Protein AF-A0A6N7GZJ2-F1 (afdb_monomer)

Solvent-accessible surface area (backbone atoms only — not comparable to full-atom values): 7867 Å² total; per-residue (Å²): 143,84,80,63,69,68,56,57,55,49,52,55,52,51,45,51,50,52,44,52,51,50,54,54,53,52,50,54,58,56,71,71,53,78,77,100,59,82,61,89,46,71,67,53,41,52,52,50,55,49,49,54,52,51,55,48,53,52,52,60,24,68,74,37,56,84,83,45,23,45,59,48,56,69,53,47,60,58,54,52,51,52,50,50,53,57,55,54,75,71,48,55,87,94,70,43,67,63,60,57,51,50,53,53,52,53,50,53,52,54,51,53,52,50,51,54,59,70,66,49,71,82,78,91,72,84,75,82,83,77,130

Foldseek 3Di:
DPDCPVVVVVVLVVLLVVLVVLVVVLVVLLVPQDDPDDDPDPVNVVSVVVNVLSVVQQVVLVPDDPSCSSVSNVCVVVVVVVVVVVVLVPDDPVPRPPVVVVVVVVVVVVVVVVVVVVPPPPPPPDDPPDD

Secondary structure (DSSP, 8-state):
---SHHHHHHHHHHHHHHHHHHHHHHHHHHHTPPPS---SSHHHHHHHHHHHHHHHHHHHHHTS-TTHHHHHHHHHHHHHHHHHHHHHTTS-TTS-HHHHHHHHHHHHHHHHHHHHHHHS-----------

Mean predicted aligned error: 12.22 Å

Structure (mmCIF, N/CA/C/O backbone):
data_AF-A0A6N7GZJ2-F1
#
_entry.id   AF-A0A6N7GZJ2-F1
#
loop_
_atom_site.group_PDB
_atom_site.id
_atom_site.type_symbol
_atom_site.label_atom_id
_atom_site.label_alt_id
_atom_site.label_comp_id
_atom_site.label_asym_id
_atom_site.label_entity_id
_atom_site.label_seq_id
_atom_site.pdbx_PDB_ins_code
_atom_site.Cartn_x
_atom_site.Cartn_y
_atom_site.Cartn_z
_atom_site.occupancy
_atom_site.B_iso_or_equiv
_atom_site.auth_seq_id
_atom_site.auth_comp_id
_atom_site.auth_asym_id
_atom_site.auth_atom_id
_atom_site.pdbx_PDB_model_num
ATOM 1 N N . MET A 1 1 ? 12.771 -15.428 -37.682 1.00 45.91 1 MET A N 1
ATOM 2 C CA . MET A 1 1 ? 12.441 -15.295 -36.250 1.00 45.91 1 MET A CA 1
ATOM 3 C C . MET A 1 1 ? 12.741 -13.859 -35.841 1.00 45.91 1 MET A C 1
ATOM 5 O O . MET A 1 1 ? 13.768 -13.603 -35.233 1.00 45.91 1 MET A O 1
ATOM 9 N N . CYS A 1 2 ? 11.914 -12.916 -36.292 1.00 57.75 2 CYS A N 1
ATOM 10 C CA . CYS A 1 2 ? 12.051 -11.485 -36.013 1.00 57.75 2 CYS A CA 1
ATOM 11 C C . CYS A 1 2 ? 10.650 -11.006 -35.635 1.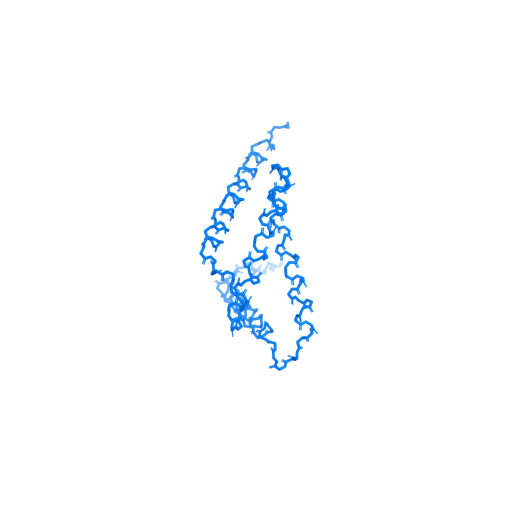00 57.75 2 CYS A C 1
ATOM 13 O O . CYS A 1 2 ? 9.850 -10.749 -36.530 1.00 57.75 2 CYS A O 1
ATOM 15 N N . GLY A 1 3 ? 10.336 -11.042 -34.342 1.00 52.03 3 GLY A N 1
ATOM 16 C CA . GLY A 1 3 ? 8.996 -10.744 -33.838 1.00 52.03 3 GLY A CA 1
ATOM 17 C C . GLY A 1 3 ? 8.894 -10.409 -32.348 1.00 52.03 3 GLY A C 1
ATOM 18 O O . GLY A 1 3 ? 7.836 -9.946 -31.970 1.00 52.03 3 GLY A O 1
ATOM 19 N N . ASP A 1 4 ? 9.957 -10.555 -31.540 1.00 53.28 4 ASP A N 1
ATOM 20 C CA . ASP A 1 4 ? 9.865 -10.332 -30.077 1.00 53.28 4 ASP A CA 1
ATOM 21 C C . ASP A 1 4 ? 10.555 -9.049 -29.575 1.00 53.28 4 ASP A C 1
ATOM 23 O O . ASP A 1 4 ? 10.361 -8.648 -28.436 1.00 53.28 4 ASP A O 1
ATOM 27 N N . LEU A 1 5 ? 11.362 -8.364 -30.395 1.00 52.09 5 LEU A N 1
ATOM 28 C CA . LEU A 1 5 ? 12.138 -7.206 -29.910 1.00 52.09 5 LEU A CA 1
ATOM 29 C C . LEU A 1 5 ? 11.299 -5.925 -29.751 1.00 52.09 5 LEU A C 1
ATOM 31 O O . LEU A 1 5 ? 11.673 -5.047 -28.980 1.00 52.09 5 LEU A O 1
ATOM 35 N N . GLU A 1 6 ? 10.185 -5.799 -30.479 1.00 53.03 6 GLU A N 1
ATOM 36 C CA . GLU A 1 6 ? 9.316 -4.614 -30.398 1.00 53.03 6 GLU A CA 1
ATOM 37 C C . GLU A 1 6 ? 8.339 -4.682 -29.211 1.00 53.03 6 GLU A C 1
ATOM 39 O O . GLU A 1 6 ? 8.020 -3.640 -28.637 1.00 53.03 6 GLU A O 1
ATOM 44 N N . GLU A 1 7 ? 7.910 -5.885 -28.806 1.00 55.22 7 GLU A N 1
ATOM 45 C CA . GLU A 1 7 ? 7.072 -6.096 -27.614 1.00 55.22 7 GLU A CA 1
ATOM 46 C C . GLU A 1 7 ? 7.888 -5.915 -26.323 1.00 55.22 7 GLU A C 1
ATOM 48 O O . GLU A 1 7 ? 7.484 -5.127 -25.469 1.00 55.22 7 GLU A O 1
ATOM 53 N N . ASP A 1 8 ? 9.093 -6.498 -26.235 1.00 57.22 8 ASP A N 1
ATOM 54 C CA . ASP A 1 8 ? 9.990 -6.332 -25.075 1.00 57.22 8 ASP A CA 1
ATOM 55 C C . ASP A 1 8 ? 10.389 -4.857 -24.836 1.00 57.22 8 ASP A C 1
ATOM 57 O O . ASP A 1 8 ? 10.464 -4.390 -23.695 1.00 57.22 8 ASP A O 1
ATOM 61 N N . GLU A 1 9 ? 10.617 -4.072 -25.899 1.00 61.44 9 GLU A N 1
ATOM 62 C CA . GLU A 1 9 ? 10.873 -2.629 -25.768 1.00 61.44 9 GLU A CA 1
ATOM 63 C C . GLU A 1 9 ? 9.624 -1.826 -25.368 1.00 61.44 9 GLU A C 1
ATOM 65 O O . GLU A 1 9 ? 9.748 -0.762 -24.749 1.00 61.44 9 GLU A O 1
ATOM 70 N N . GLY A 1 10 ? 8.434 -2.278 -25.767 1.00 66.44 10 GLY A N 1
ATOM 71 C CA . GLY A 1 10 ? 7.157 -1.649 -25.432 1.00 66.44 10 GLY A CA 1
ATOM 72 C C . GLY A 1 10 ? 6.791 -1.846 -23.963 1.00 66.44 10 GLY A C 1
ATOM 73 O O . GLY A 1 10 ? 6.468 -0.871 -23.274 1.00 66.44 10 GLY A O 1
ATOM 74 N N . ASP A 1 11 ? 6.931 -3.076 -23.476 1.00 67.88 11 ASP A N 1
ATOM 75 C CA . ASP A 1 11 ? 6.652 -3.452 -22.091 1.00 67.88 11 ASP A CA 1
ATOM 76 C C . ASP A 1 11 ? 7.641 -2.781 -21.134 1.00 67.88 11 ASP A C 1
ATOM 78 O O . ASP A 1 11 ? 7.221 -2.102 -20.194 1.00 67.88 11 ASP A O 1
ATOM 82 N N . SER A 1 12 ? 8.943 -2.796 -21.447 1.00 77.56 12 SER A N 1
ATOM 83 C CA . SER A 1 12 ? 9.953 -2.100 -20.637 1.00 77.56 12 SER A CA 1
ATOM 84 C C . SER A 1 12 ? 9.684 -0.590 -20.513 1.00 77.56 12 SER A C 1
ATOM 86 O O . SER A 1 12 ? 9.884 -0.017 -19.440 1.00 77.56 12 SER A O 1
ATOM 88 N N . LYS A 1 13 ? 9.181 0.075 -21.566 1.00 84.25 13 LYS A N 1
ATOM 89 C CA . LYS A 1 13 ? 8.812 1.506 -21.509 1.00 84.25 13 LYS A CA 1
ATOM 90 C C . LYS A 1 13 ? 7.573 1.750 -20.648 1.00 84.25 13 LYS A C 1
ATOM 92 O O . LYS A 1 13 ? 7.519 2.745 -19.918 1.00 84.25 13 LYS A O 1
ATOM 97 N N . LEU A 1 14 ? 6.574 0.871 -20.725 1.00 85.38 14 LEU A N 1
ATOM 98 C CA . LEU A 1 14 ? 5.368 0.967 -19.904 1.00 85.38 14 LEU A CA 1
ATOM 99 C C . LEU A 1 14 ? 5.698 0.796 -18.415 1.00 85.38 14 LEU A C 1
ATOM 101 O O . LEU A 1 14 ? 5.235 1.583 -17.586 1.00 85.38 14 LEU A O 1
ATOM 105 N N . GLU A 1 15 ? 6.524 -0.190 -18.077 1.00 88.50 15 GLU A N 1
ATOM 106 C CA . GLU A 1 15 ? 6.980 -0.455 -16.711 1.00 88.50 15 GLU A CA 1
ATOM 107 C C . GLU A 1 15 ? 7.752 0.728 -16.119 1.00 88.50 15 GLU A C 1
ATOM 109 O O . GLU A 1 15 ? 7.462 1.173 -15.002 1.00 88.50 15 GLU A O 1
ATOM 114 N N . GLU A 1 16 ? 8.676 1.310 -16.890 1.00 89.00 16 GLU A N 1
ATOM 115 C CA . GLU A 1 16 ? 9.402 2.520 -16.499 1.00 89.00 16 GLU A CA 1
ATOM 116 C C . GLU A 1 16 ? 8.455 3.698 -16.240 1.00 89.00 16 GLU A C 1
ATOM 118 O O . GLU A 1 16 ? 8.591 4.396 -15.229 1.00 89.00 16 GLU A O 1
ATOM 123 N N . MET A 1 17 ? 7.459 3.906 -17.107 1.00 91.19 17 MET A N 1
ATOM 124 C CA . MET A 1 17 ? 6.444 4.946 -16.925 1.00 91.19 17 MET A CA 1
ATOM 125 C C . MET A 1 17 ? 5.610 4.733 -15.657 1.00 91.19 17 MET A C 1
ATOM 127 O O . MET A 1 17 ? 5.365 5.684 -14.907 1.00 91.19 17 MET A O 1
ATOM 131 N N . LEU A 1 18 ? 5.161 3.502 -15.406 1.00 90.00 18 LEU A N 1
ATOM 132 C CA . LEU A 1 18 ? 4.381 3.153 -14.218 1.00 90.00 18 LEU A CA 1
ATOM 133 C C . LEU A 1 18 ? 5.204 3.348 -12.943 1.00 90.00 18 LEU A C 1
ATOM 135 O O . LEU A 1 18 ? 4.710 3.946 -11.983 1.00 90.00 18 LEU A O 1
ATOM 139 N N . TYR A 1 19 ? 6.468 2.922 -12.952 1.00 92.31 19 TYR A N 1
ATOM 140 C CA . TYR A 1 19 ? 7.388 3.139 -11.841 1.00 92.3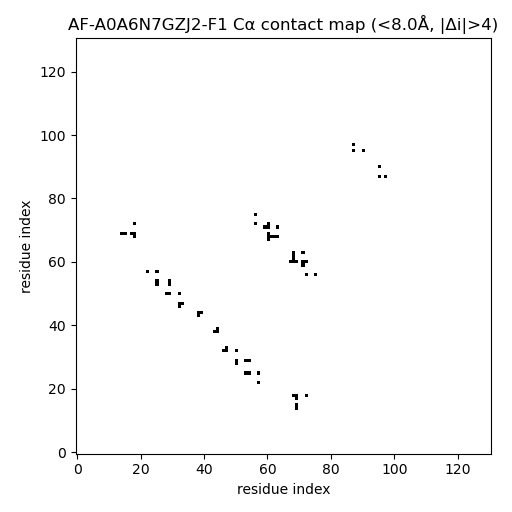1 19 TYR A CA 1
ATOM 141 C C . TYR A 1 19 ? 7.639 4.632 -11.590 1.00 92.31 19 TYR A C 1
ATOM 143 O O . TYR A 1 19 ? 7.540 5.101 -10.454 1.00 92.31 19 TYR A O 1
ATOM 151 N N . ALA A 1 20 ? 7.901 5.414 -12.641 1.00 92.38 20 ALA A N 1
ATOM 152 C CA . ALA A 1 20 ? 8.100 6.858 -12.526 1.00 92.38 20 ALA A CA 1
ATOM 153 C C . ALA A 1 20 ? 6.862 7.557 -11.945 1.00 92.38 20 ALA A C 1
ATOM 155 O O . ALA A 1 20 ? 6.980 8.407 -11.058 1.00 92.38 20 ALA A O 1
ATOM 156 N N . ARG A 1 21 ? 5.665 7.157 -12.394 1.00 94.19 21 ARG A N 1
ATOM 157 C CA . ARG A 1 21 ? 4.394 7.646 -11.855 1.00 94.19 21 ARG A CA 1
ATOM 158 C C . ARG A 1 21 ? 4.253 7.295 -10.375 1.00 94.19 21 ARG A C 1
ATOM 160 O O . ARG A 1 21 ? 3.925 8.180 -9.589 1.00 94.19 21 ARG A O 1
ATOM 167 N N . PHE A 1 22 ? 4.526 6.051 -9.985 1.00 93.50 22 PHE A N 1
ATOM 168 C CA . PHE A 1 22 ? 4.513 5.633 -8.581 1.00 93.50 22 PHE A CA 1
ATOM 169 C C . PHE A 1 22 ? 5.430 6.508 -7.719 1.00 93.50 22 PHE A C 1
ATOM 171 O O . PHE A 1 22 ? 4.972 7.066 -6.725 1.00 93.50 22 PHE A O 1
ATOM 178 N N . VAL A 1 23 ? 6.688 6.698 -8.127 1.00 94.25 23 VAL A N 1
ATOM 179 C CA . VAL A 1 23 ? 7.656 7.514 -7.377 1.00 94.25 23 VAL A CA 1
ATOM 180 C C . VAL A 1 23 ? 7.185 8.964 -7.246 1.00 94.25 23 VAL A C 1
ATOM 182 O O . VAL A 1 23 ? 7.313 9.549 -6.170 1.00 94.25 23 VAL A O 1
ATOM 185 N N . ALA A 1 24 ? 6.623 9.547 -8.308 1.00 93.38 24 ALA A N 1
ATOM 186 C CA . ALA A 1 24 ? 6.098 10.910 -8.274 1.00 93.38 24 ALA A CA 1
ATOM 187 C C . ALA A 1 24 ? 4.951 11.058 -7.259 1.00 93.38 24 ALA A C 1
ATOM 189 O O . ALA A 1 24 ? 4.990 11.961 -6.423 1.00 93.38 24 ALA A O 1
ATOM 190 N N . HIS A 1 25 ? 3.975 10.144 -7.284 1.00 92.62 25 HIS A N 1
ATOM 191 C CA . HIS A 1 25 ? 2.851 10.151 -6.338 1.00 92.62 25 HIS A CA 1
ATOM 192 C C . HIS A 1 25 ? 3.302 9.880 -4.906 1.00 92.62 25 HIS A C 1
ATOM 194 O O . HIS A 1 25 ? 2.885 10.584 -3.990 1.00 92.62 25 HIS A O 1
ATOM 200 N N . ALA A 1 26 ? 4.196 8.911 -4.707 1.00 92.69 26 ALA A N 1
ATOM 201 C CA . ALA A 1 26 ? 4.717 8.589 -3.386 1.00 92.69 26 ALA A CA 1
ATOM 202 C C . ALA A 1 26 ? 5.444 9.787 -2.762 1.00 92.69 26 ALA A C 1
ATOM 204 O O . ALA A 1 26 ? 5.223 10.108 -1.600 1.00 92.69 26 ALA A O 1
ATOM 205 N N . ARG A 1 27 ? 6.266 10.502 -3.541 1.00 93.31 27 ARG A N 1
ATOM 206 C CA . ARG A 1 27 ? 6.965 11.706 -3.065 1.00 93.31 27 ARG A CA 1
ATOM 207 C C . ARG A 1 27 ? 6.011 12.840 -2.706 1.00 93.31 27 ARG A C 1
ATOM 209 O O . ARG A 1 27 ? 6.266 13.515 -1.717 1.00 93.31 27 ARG A O 1
ATOM 216 N N . ALA A 1 28 ? 4.939 13.034 -3.474 1.00 92.88 28 ALA A N 1
ATOM 217 C CA . ALA A 1 28 ? 3.922 14.033 -3.153 1.00 92.88 28 ALA A CA 1
ATOM 218 C C . ALA A 1 28 ? 3.246 13.722 -1.807 1.00 92.88 28 ALA A C 1
ATOM 220 O O . ALA A 1 28 ? 3.221 14.574 -0.927 1.00 92.88 28 ALA A O 1
ATOM 221 N N . LEU A 1 29 ? 2.813 12.473 -1.606 1.00 90.81 29 LEU A N 1
ATOM 222 C CA . LEU A 1 29 ? 2.196 12.028 -0.350 1.00 90.81 29 LEU A CA 1
ATOM 223 C C . LEU A 1 29 ? 3.136 12.165 0.856 1.00 90.81 29 LEU A C 1
ATOM 225 O O . LEU A 1 29 ? 2.714 12.579 1.930 1.00 90.81 29 LEU A O 1
ATOM 229 N N . LEU A 1 30 ? 4.420 11.841 0.685 1.00 90.44 30 LEU A N 1
ATOM 230 C CA . LEU A 1 30 ? 5.411 11.956 1.758 1.00 90.44 30 LEU A CA 1
ATOM 231 C C . LEU A 1 30 ? 5.778 13.409 2.088 1.00 90.44 30 LEU A C 1
ATOM 233 O O . LEU A 1 30 ? 6.157 13.689 3.222 1.00 90.44 30 LEU A O 1
ATO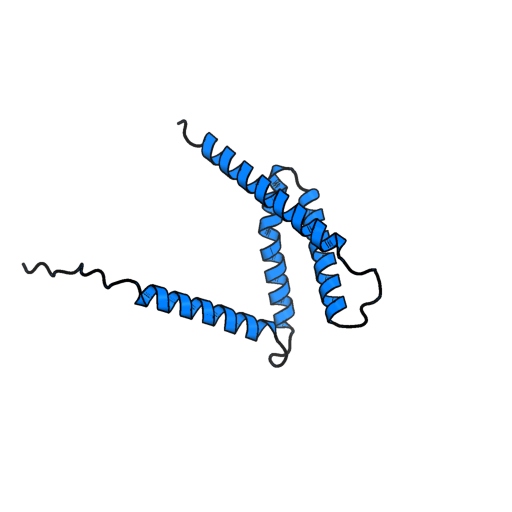M 237 N N . ALA A 1 31 ? 5.681 14.326 1.124 1.00 89.75 31 ALA A N 1
ATOM 238 C CA . ALA A 1 31 ? 5.927 15.748 1.356 1.00 89.75 31 ALA A CA 1
ATOM 239 C C . ALA A 1 31 ? 4.823 16.400 2.205 1.00 89.75 31 ALA A C 1
ATOM 241 O O . ALA A 1 31 ? 5.115 17.313 2.977 1.00 89.75 31 ALA A O 1
ATOM 242 N N . ASP A 1 32 ? 3.592 15.896 2.102 1.00 84.00 32 ASP A N 1
ATOM 243 C CA . ASP A 1 32 ? 2.434 16.361 2.874 1.00 84.00 32 ASP A CA 1
ATOM 244 C C . ASP A 1 32 ? 2.327 15.702 4.266 1.00 84.00 32 ASP A C 1
ATOM 246 O O . ASP A 1 32 ? 1.388 15.972 5.021 1.00 84.00 32 ASP A O 1
ATOM 250 N N . ALA A 1 33 ? 3.286 14.844 4.637 1.00 76.50 33 ALA A N 1
ATOM 251 C CA . ALA A 1 33 ? 3.247 14.107 5.892 1.00 76.50 33 ALA A CA 1
ATOM 252 C C . ALA A 1 33 ? 3.323 15.048 7.117 1.00 76.50 33 ALA A C 1
ATOM 254 O O . ALA A 1 33 ? 4.162 15.957 7.167 1.00 76.50 33 ALA A O 1
ATOM 255 N N . PRO A 1 34 ? 2.481 14.834 8.146 1.00 69.50 34 PRO A N 1
ATOM 256 C CA . PRO A 1 34 ? 2.477 15.674 9.337 1.00 69.50 34 PRO A CA 1
ATOM 257 C C . PRO A 1 34 ? 3.797 15.554 10.125 1.00 69.50 34 PRO A C 1
ATOM 259 O O . PRO A 1 34 ? 4.438 14.501 10.111 1.00 69.50 34 PRO A O 1
ATOM 262 N N . PRO A 1 35 ? 4.206 16.611 10.854 1.00 67.69 35 PRO A N 1
ATOM 263 C CA . PRO A 1 35 ? 5.458 16.624 11.604 1.00 67.69 35 PRO A CA 1
ATOM 264 C C . PRO A 1 35 ? 5.505 15.545 12.691 1.00 67.69 35 PRO A C 1
ATOM 266 O O . PRO A 1 35 ? 4.478 15.118 13.220 1.00 67.69 35 PRO A O 1
ATOM 269 N N . GLU A 1 36 ? 6.733 15.165 13.052 1.00 64.19 36 GLU A N 1
ATOM 270 C CA . GLU A 1 36 ? 7.087 14.075 13.966 1.00 64.19 36 GLU A CA 1
ATOM 271 C C . GLU A 1 36 ? 6.681 14.390 15.422 1.00 64.19 36 GLU A C 1
ATOM 273 O O . GLU A 1 36 ? 7.489 14.704 16.291 1.00 64.19 36 GLU A O 1
ATOM 278 N N . GLN A 1 37 ? 5.378 14.361 15.689 1.00 63.44 37 GLN A N 1
ATOM 279 C CA . GLN A 1 37 ? 4.795 14.434 17.024 1.00 63.44 37 GLN A CA 1
ATOM 280 C C . GLN A 1 37 ? 4.239 13.058 17.403 1.00 63.44 37 GLN A C 1
ATOM 282 O O . GLN A 1 37 ? 3.763 12.327 16.529 1.00 63.44 37 GLN A O 1
ATOM 287 N N . PRO A 1 38 ? 4.276 12.674 18.692 1.00 63.97 38 PRO A N 1
ATOM 288 C CA . PRO A 1 38 ? 3.618 11.454 19.136 1.00 63.97 38 PRO A CA 1
ATOM 289 C C . PRO A 1 38 ? 2.133 11.506 18.733 1.00 63.97 38 PRO A C 1
ATOM 291 O O . PRO A 1 38 ? 1.484 12.537 18.944 1.00 63.97 38 PRO A O 1
ATOM 294 N N . PRO A 1 39 ? 1.595 10.443 18.106 1.00 66.19 39 PRO A N 1
ATOM 295 C CA . PRO A 1 39 ? 0.240 10.465 17.580 1.00 66.19 39 PRO A CA 1
ATOM 296 C C . PRO A 1 39 ? -0.749 10.608 18.739 1.00 66.19 39 PRO A C 1
ATOM 298 O O . PRO A 1 39 ? -0.851 9.734 19.594 1.00 66.19 39 PRO A O 1
ATOM 301 N N . ALA A 1 40 ? -1.440 11.747 18.783 1.00 69.94 40 ALA A N 1
ATOM 302 C CA . ALA A 1 40 ? -2.421 12.056 19.822 1.00 69.94 40 ALA A CA 1
ATOM 303 C C . ALA A 1 40 ? -3.751 11.305 19.621 1.00 69.94 40 ALA A C 1
ATOM 305 O O . ALA A 1 40 ? -4.510 11.140 20.572 1.00 69.94 40 ALA A O 1
ATOM 306 N N . ASP A 1 41 ? -4.021 10.850 18.393 1.00 81.31 41 ASP A N 1
ATOM 307 C CA . ASP A 1 41 ? -5.226 10.125 18.002 1.00 81.31 41 ASP A CA 1
ATOM 308 C C . ASP A 1 41 ? -4.914 8.998 16.997 1.00 81.31 41 ASP A C 1
ATOM 310 O O . ASP A 1 41 ? -3.840 8.945 16.385 1.00 81.31 41 ASP A O 1
ATOM 314 N N . THR A 1 42 ? -5.867 8.075 16.843 1.00 83.00 42 THR A N 1
ATOM 315 C CA . THR A 1 42 ? -5.761 6.910 15.953 1.00 83.00 42 THR A CA 1
ATOM 316 C C . THR A 1 42 ? -5.539 7.311 14.495 1.00 83.00 42 THR A C 1
ATOM 318 O O . THR A 1 42 ? -4.786 6.646 13.793 1.00 83.00 42 THR A O 1
ATOM 321 N N . SER A 1 43 ? -6.141 8.407 14.032 1.00 82.12 43 SER A N 1
ATOM 322 C CA . SER A 1 43 ? -6.012 8.861 12.643 1.00 82.12 43 SER A CA 1
ATOM 323 C C . SER A 1 43 ? -4.577 9.270 12.314 1.00 82.12 43 SER A C 1
ATOM 325 O O . SER A 1 43 ? -4.030 8.838 11.302 1.00 82.12 43 SER A O 1
ATOM 327 N N . ARG A 1 44 ? -3.919 10.028 13.200 1.00 83.88 44 ARG A N 1
ATOM 328 C CA . ARG A 1 44 ? -2.498 10.386 13.060 1.00 83.88 44 ARG A CA 1
ATOM 329 C C . ARG A 1 44 ? -1.581 9.176 13.152 1.00 83.88 44 ARG A C 1
ATOM 331 O O . ARG A 1 44 ? -0.563 9.137 12.467 1.00 83.88 44 ARG A O 1
ATOM 338 N N . TYR A 1 45 ? -1.922 8.200 13.993 1.00 85.44 45 TYR A N 1
ATOM 339 C CA . TYR A 1 45 ? -1.181 6.942 14.055 1.00 85.44 45 TYR A CA 1
ATOM 340 C C . TYR A 1 45 ? -1.252 6.183 12.722 1.00 85.44 45 TYR A C 1
ATOM 342 O O . TYR A 1 45 ? -0.215 5.768 12.207 1.00 85.44 45 TYR A O 1
ATOM 350 N N . MET A 1 46 ? -2.450 6.051 12.147 1.00 86.81 46 MET A N 1
ATOM 351 C CA . MET A 1 46 ? -2.652 5.372 10.865 1.00 86.81 46 MET A CA 1
ATOM 352 C C . MET A 1 46 ? -1.938 6.093 9.718 1.00 86.81 46 MET A C 1
ATOM 354 O O . MET A 1 46 ? -1.292 5.436 8.905 1.00 86.81 46 MET A O 1
ATOM 358 N N . GLU A 1 47 ? -1.985 7.427 9.692 1.00 88.44 47 GLU A N 1
ATOM 359 C CA . GLU A 1 47 ? -1.269 8.230 8.695 1.00 88.44 47 GLU A CA 1
ATOM 360 C C . GLU A 1 47 ? 0.248 8.038 8.798 1.00 88.44 47 GLU A C 1
ATOM 362 O O . GLU A 1 47 ? 0.916 7.787 7.798 1.00 88.44 47 GLU A O 1
ATOM 367 N N . LYS A 1 48 ? 0.802 8.066 10.017 1.00 89.31 48 LYS A N 1
ATOM 368 C CA . LYS A 1 48 ? 2.228 7.795 10.232 1.00 89.31 48 LYS A CA 1
ATOM 369 C C . LYS A 1 48 ? 2.615 6.385 9.777 1.00 89.31 48 LYS A C 1
ATOM 371 O O . LYS A 1 48 ? 3.631 6.211 9.113 1.00 89.31 48 LYS A O 1
ATOM 376 N N . LEU A 1 49 ? 1.811 5.374 10.113 1.00 90.69 49 LEU A N 1
ATOM 377 C CA . LEU A 1 49 ? 2.073 3.996 9.694 1.00 90.69 49 LEU A CA 1
ATOM 378 C C . LEU A 1 49 ? 2.081 3.869 8.162 1.00 90.69 49 LEU A C 1
ATOM 380 O O . LEU A 1 49 ? 2.922 3.160 7.606 1.00 90.69 49 LEU A O 1
ATOM 384 N N . PHE A 1 50 ? 1.172 4.574 7.486 1.00 91.81 50 PHE A N 1
ATOM 385 C CA . PHE A 1 50 ? 1.118 4.630 6.031 1.00 91.81 50 PHE A CA 1
ATOM 386 C C . PHE A 1 50 ? 2.365 5.294 5.433 1.00 91.81 50 PHE A C 1
ATOM 388 O O . PHE A 1 50 ? 3.002 4.704 4.557 1.00 91.81 50 PHE A O 1
ATOM 395 N N . THR A 1 51 ? 2.761 6.476 5.914 1.00 92.94 51 THR A N 1
ATOM 396 C CA . THR A 1 51 ? 3.928 7.200 5.382 1.00 92.94 51 THR A CA 1
ATOM 397 C C . THR A 1 51 ? 5.245 6.473 5.663 1.00 92.94 51 THR A C 1
ATOM 399 O O . THR A 1 51 ? 6.116 6.433 4.787 1.00 92.94 51 THR A O 1
ATOM 402 N N . ASP A 1 52 ? 5.381 5.814 6.817 1.00 92.94 52 ASP A N 1
ATOM 403 C CA . ASP A 1 52 ? 6.530 4.962 7.148 1.00 92.94 52 ASP A CA 1
ATOM 404 C C . ASP A 1 52 ? 6.621 3.756 6.195 1.00 92.94 52 ASP A C 1
ATOM 406 O O . ASP A 1 52 ? 7.688 3.471 5.634 1.00 92.94 52 ASP A O 1
ATOM 410 N N . ALA A 1 53 ? 5.498 3.068 5.958 1.00 94.25 53 ALA A N 1
ATOM 411 C CA . ALA A 1 53 ? 5.435 1.929 5.042 1.00 94.25 53 ALA A CA 1
ATOM 412 C C . ALA A 1 53 ? 5.714 2.343 3.587 1.00 94.25 53 ALA A C 1
ATOM 414 O O . ALA A 1 53 ? 6.510 1.694 2.906 1.00 94.25 53 ALA A O 1
ATOM 415 N N . LEU A 1 54 ? 5.129 3.452 3.126 1.00 94.50 54 LEU A N 1
ATOM 416 C CA . LEU A 1 54 ? 5.347 3.997 1.785 1.00 94.50 54 LEU A CA 1
ATOM 417 C C . LEU A 1 54 ? 6.802 4.439 1.582 1.00 94.50 54 LEU A C 1
ATOM 419 O O . LEU A 1 54 ? 7.416 4.122 0.563 1.00 94.50 54 LEU A O 1
ATOM 423 N N . SER A 1 55 ? 7.392 5.108 2.576 1.00 94.75 55 SER A N 1
ATOM 424 C CA . SER A 1 55 ? 8.808 5.493 2.558 1.00 94.75 55 SER A CA 1
ATOM 425 C C . SER A 1 55 ? 9.723 4.280 2.450 1.00 94.75 55 SER A C 1
ATOM 427 O O . SER A 1 55 ? 10.714 4.301 1.716 1.00 94.75 55 SER A O 1
ATOM 429 N N . ARG A 1 56 ? 9.407 3.208 3.186 1.00 94.62 56 ARG A N 1
ATOM 430 C CA . ARG A 1 56 ? 10.152 1.953 3.107 1.00 94.62 56 ARG A CA 1
ATOM 431 C C . ARG A 1 56 ? 10.015 1.310 1.727 1.00 94.62 56 ARG A C 1
ATOM 433 O O . ARG A 1 56 ? 11.027 0.898 1.168 1.00 94.62 56 ARG A O 1
ATOM 440 N N . ALA A 1 57 ? 8.806 1.283 1.174 1.00 94.38 57 ALA A N 1
ATOM 441 C CA . ALA A 1 57 ? 8.525 0.702 -0.132 1.00 94.38 57 ALA A CA 1
ATOM 442 C C . ALA A 1 57 ? 9.326 1.364 -1.263 1.00 94.38 57 ALA A C 1
ATOM 444 O O . ALA A 1 57 ? 9.956 0.687 -2.078 1.00 94.38 57 ALA A O 1
ATOM 445 N N . VAL A 1 58 ? 9.366 2.701 -1.268 1.00 94.81 58 VAL A N 1
ATOM 446 C CA . VAL A 1 58 ? 10.161 3.479 -2.229 1.00 94.81 58 VAL A CA 1
ATOM 447 C C . VAL A 1 58 ? 11.650 3.157 -2.093 1.00 94.81 58 VAL A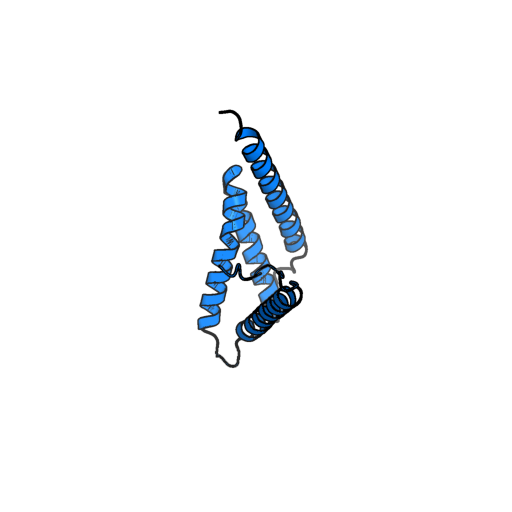 C 1
ATOM 449 O O . VAL A 1 58 ? 12.306 2.873 -3.095 1.00 94.81 58 VAL A O 1
ATOM 452 N N . LYS A 1 59 ? 12.182 3.131 -0.863 1.00 94.81 59 LYS A N 1
ATOM 453 C CA . LYS A 1 59 ? 13.595 2.799 -0.609 1.00 94.81 59 LYS A CA 1
ATOM 454 C C . LYS A 1 59 ? 13.957 1.393 -1.091 1.00 94.81 59 LYS A C 1
ATOM 456 O O . LYS A 1 59 ? 15.019 1.214 -1.685 1.00 94.81 59 LYS A O 1
ATOM 461 N N . ASP A 1 60 ? 13.086 0.409 -0.874 1.00 93.81 60 ASP A N 1
ATOM 462 C CA . ASP A 1 60 ? 13.317 -0.974 -1.307 1.00 93.81 60 ASP A CA 1
ATOM 463 C C . ASP A 1 60 ? 13.354 -1.088 -2.844 1.00 93.81 60 ASP A C 1
ATOM 465 O O . ASP A 1 60 ? 14.168 -1.847 -3.385 1.00 93.81 60 ASP A O 1
ATOM 469 N N . CYS A 1 61 ? 12.548 -0.298 -3.563 1.00 93.50 61 CYS A N 1
ATOM 470 C CA . CYS A 1 61 ? 12.633 -0.188 -5.022 1.00 93.50 61 CYS A CA 1
ATOM 471 C C . CYS A 1 61 ? 13.923 0.505 -5.482 1.00 93.50 61 CYS A C 1
ATOM 473 O O . CYS A 1 61 ? 14.591 0.017 -6.392 1.00 93.50 61 CYS A O 1
ATOM 475 N N . GLU A 1 62 ? 14.312 1.619 -4.856 1.00 91.75 62 GLU A N 1
ATOM 476 C CA . GLU A 1 62 ? 15.510 2.386 -5.234 1.00 91.75 62 GLU A CA 1
ATOM 477 C C . GLU A 1 62 ? 16.811 1.581 -5.064 1.00 91.75 62 GLU A C 1
ATOM 479 O O . GLU A 1 62 ? 17.760 1.778 -5.826 1.00 91.75 62 GLU A O 1
ATOM 484 N N . GLN A 1 63 ? 16.833 0.628 -4.126 1.00 92.62 63 GLN A N 1
ATOM 485 C CA . GLN A 1 63 ? 17.937 -0.316 -3.914 1.00 92.62 63 GLN A CA 1
ATOM 486 C C . GLN A 1 63 ? 18.020 -1.437 -4.969 1.00 92.62 63 GLN A C 1
ATOM 488 O O . GLN A 1 63 ? 18.931 -2.266 -4.904 1.00 92.62 63 GLN A O 1
ATOM 493 N N . ALA A 1 64 ? 17.071 -1.532 -5.904 1.00 91.88 64 ALA A N 1
ATOM 494 C CA . ALA A 1 64 ? 17.123 -2.497 -7.000 1.00 91.88 64 ALA A CA 1
ATOM 495 C C . ALA A 1 64 ? 17.888 -1.945 -8.214 1.00 91.88 64 ALA A C 1
ATOM 497 O O . ALA A 1 64 ? 18.026 -0.731 -8.401 1.00 91.88 64 ALA A O 1
ATOM 498 N N . THR A 1 65 ? 18.347 -2.855 -9.077 1.00 88.12 65 THR A N 1
ATOM 499 C CA . THR A 1 65 ? 18.811 -2.517 -10.431 1.00 88.12 65 THR A CA 1
ATOM 500 C C . THR A 1 65 ? 17.678 -1.873 -11.232 1.00 88.12 65 THR A C 1
ATOM 502 O O . THR A 1 65 ? 16.516 -2.074 -10.897 1.00 88.12 65 THR A O 1
ATOM 505 N N . ALA A 1 66 ? 17.997 -1.120 -12.293 1.00 77.00 66 ALA A N 1
ATOM 506 C CA . ALA A 1 66 ? 16.997 -0.399 -13.092 1.00 77.00 66 ALA A CA 1
ATOM 507 C C . ALA A 1 66 ? 15.828 -1.296 -13.547 1.00 77.00 66 ALA A C 1
ATOM 509 O O . ALA A 1 66 ? 14.683 -0.942 -13.289 1.00 77.00 66 ALA A O 1
ATOM 510 N N . GLY A 1 67 ? 16.120 -2.485 -14.090 1.00 79.19 67 GLY A N 1
ATOM 511 C CA . GLY A 1 67 ? 15.089 -3.458 -14.475 1.00 79.19 67 GLY A CA 1
ATOM 512 C C . GLY A 1 67 ? 14.348 -4.107 -13.297 1.00 79.19 67 GLY A C 1
ATOM 513 O O . GLY A 1 67 ? 13.196 -4.475 -13.428 1.00 79.19 67 GLY A O 1
ATOM 514 N N . GLY A 1 68 ? 14.953 -4.187 -12.106 1.00 88.00 68 GLY A N 1
ATOM 515 C CA . GLY A 1 68 ? 14.331 -4.829 -10.941 1.00 88.00 68 GLY A CA 1
ATOM 516 C C . GLY A 1 68 ? 13.455 -3.910 -10.082 1.00 88.00 68 GLY A C 1
ATOM 517 O O . GLY A 1 68 ? 12.884 -4.365 -9.089 1.00 88.00 68 GLY A O 1
ATOM 518 N N . ARG A 1 69 ? 13.379 -2.605 -10.385 1.00 92.38 69 ARG A N 1
ATOM 519 C CA . ARG A 1 69 ? 12.596 -1.652 -9.573 1.00 92.38 69 ARG A CA 1
ATOM 520 C C . ARG A 1 69 ? 11.103 -1.876 -9.733 1.00 92.38 69 ARG A C 1
ATOM 522 O O . ARG A 1 69 ? 10.382 -1.864 -8.736 1.00 92.38 69 ARG A O 1
ATOM 529 N N . TYR A 1 70 ? 10.667 -2.084 -10.973 1.00 90.00 70 TYR A N 1
ATOM 530 C CA . TYR A 1 70 ? 9.271 -2.350 -11.290 1.00 90.00 70 TYR A CA 1
ATOM 531 C C . TYR A 1 70 ? 8.828 -3.693 -10.700 1.00 90.00 70 TYR A C 1
ATOM 533 O O . TYR A 1 70 ? 7.856 -3.723 -9.948 1.00 90.00 70 TYR A O 1
ATOM 541 N N . ASP A 1 71 ? 9.627 -4.749 -10.879 1.00 91.62 71 ASP A N 1
ATOM 542 C CA . ASP A 1 71 ? 9.394 -6.059 -10.255 1.00 91.62 71 ASP A CA 1
ATOM 543 C C . ASP A 1 71 ? 9.198 -5.962 -8.739 1.00 91.62 71 ASP A C 1
ATOM 545 O O . ASP A 1 71 ? 8.246 -6.503 -8.174 1.00 91.62 71 ASP A O 1
ATOM 549 N N . ARG A 1 72 ? 1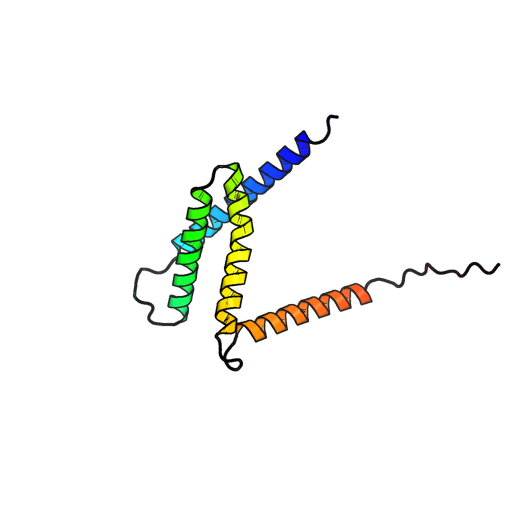0.077 -5.224 -8.045 1.00 93.06 72 ARG A N 1
ATOM 550 C CA . ARG A 1 72 ? 9.928 -5.012 -6.599 1.00 93.06 72 ARG A CA 1
ATOM 551 C C . ARG A 1 72 ? 8.679 -4.213 -6.262 1.00 93.06 72 ARG A C 1
ATOM 553 O O . ARG A 1 72 ? 8.059 -4.485 -5.238 1.00 93.06 72 ARG A O 1
ATOM 560 N N . MET A 1 73 ? 8.317 -3.224 -7.070 1.00 93.19 73 MET A N 1
ATOM 561 C CA . MET A 1 73 ? 7.116 -2.424 -6.851 1.00 93.19 73 MET A CA 1
ATOM 562 C C . MET A 1 73 ? 5.850 -3.289 -6.933 1.00 93.19 73 MET A C 1
ATOM 564 O O . MET A 1 73 ? 4.989 -3.164 -6.066 1.00 93.19 73 MET A O 1
ATOM 568 N N . ILE A 1 74 ? 5.743 -4.191 -7.914 1.00 92.88 74 ILE A N 1
ATOM 569 C CA . ILE A 1 74 ? 4.519 -4.981 -8.138 1.00 92.88 74 ILE A CA 1
ATOM 5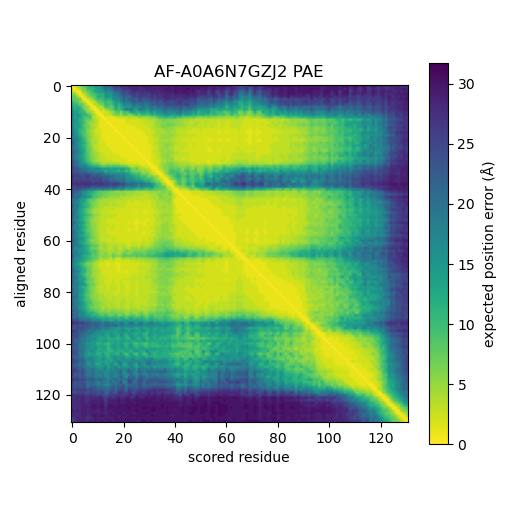70 C C . ILE A 1 74 ? 4.316 -6.116 -7.125 1.00 92.88 74 ILE A C 1
ATOM 572 O O . ILE A 1 74 ? 3.177 -6.494 -6.854 1.00 92.88 74 ILE A O 1
ATOM 576 N N . VAL A 1 75 ? 5.383 -6.642 -6.511 1.00 92.62 75 VAL A N 1
ATOM 577 C CA . VAL A 1 75 ? 5.262 -7.723 -5.510 1.00 92.62 75 VAL A CA 1
ATOM 578 C C . VAL A 1 75 ? 4.976 -7.218 -4.093 1.00 92.62 75 VAL A C 1
ATOM 580 O O . VAL A 1 75 ? 4.424 -7.952 -3.272 1.00 92.62 75 VAL A O 1
ATOM 583 N N . GLN A 1 76 ? 5.321 -5.969 -3.779 1.00 91.75 76 GLN A N 1
ATOM 584 C CA . GLN A 1 76 ? 5.121 -5.391 -2.445 1.00 91.75 76 GLN A CA 1
ATOM 585 C C . GLN A 1 76 ? 3.655 -5.366 -1.973 1.00 91.75 76 GLN A C 1
ATOM 587 O O . GLN A 1 76 ? 3.412 -5.751 -0.825 1.00 91.75 76 GLN A O 1
ATOM 592 N N . PRO A 1 77 ? 2.658 -5.019 -2.815 1.00 90.19 77 PRO A N 1
ATOM 593 C CA . PRO A 1 77 ? 1.245 -5.102 -2.446 1.00 90.19 77 PRO A CA 1
ATOM 594 C C . PRO A 1 77 ? 0.819 -6.476 -1.918 1.00 90.19 77 PRO A C 1
ATOM 596 O O . PRO A 1 77 ? 0.048 -6.551 -0.963 1.00 90.19 77 PRO A O 1
ATOM 599 N N . VAL A 1 78 ? 1.361 -7.567 -2.473 1.00 87.69 78 VAL A N 1
ATOM 600 C CA . VAL A 1 78 ? 1.053 -8.937 -2.023 1.00 87.69 78 VAL A CA 1
ATOM 601 C C . VAL A 1 78 ? 1.525 -9.159 -0.585 1.00 87.69 78 VAL A C 1
ATOM 603 O O . VAL A 1 78 ? 0.820 -9.763 0.226 1.00 87.69 78 VAL A O 1
ATOM 606 N N . VAL A 1 79 ? 2.702 -8.633 -0.235 1.00 92.44 79 VAL A N 1
ATOM 607 C CA . VAL A 1 79 ? 3.239 -8.706 1.130 1.00 92.44 79 VAL A CA 1
ATOM 608 C C . VAL A 1 79 ? 2.373 -7.900 2.096 1.00 92.44 79 VAL A C 1
ATOM 610 O O . VAL A 1 79 ? 2.047 -8.396 3.176 1.00 92.44 79 VAL A O 1
ATOM 613 N N . PHE A 1 80 ? 1.947 -6.696 1.707 1.00 90.81 80 PHE A N 1
ATOM 614 C CA . PHE A 1 80 ? 1.068 -5.864 2.534 1.00 90.81 80 PHE A CA 1
ATOM 615 C C . PHE A 1 80 ? -0.312 -6.495 2.731 1.00 90.81 80 PHE A C 1
ATOM 617 O O . PHE A 1 80 ? -0.818 -6.503 3.851 1.00 90.81 80 PHE A O 1
ATOM 624 N N . ALA A 1 81 ? -0.884 -7.109 1.694 1.00 87.44 81 ALA A N 1
ATOM 625 C CA . ALA A 1 81 ? -2.134 -7.856 1.803 1.00 87.44 81 ALA A CA 1
ATOM 626 C C . ALA A 1 81 ? -2.004 -9.044 2.770 1.00 87.44 81 ALA A C 1
ATOM 628 O O . ALA A 1 81 ? -2.859 -9.251 3.633 1.00 87.44 81 ALA A O 1
ATOM 629 N N . ARG A 1 82 ? -0.896 -9.794 2.691 1.00 87.31 82 ARG A N 1
ATOM 630 C CA . ARG A 1 82 ? -0.612 -10.892 3.625 1.00 87.31 82 ARG A CA 1
ATOM 631 C C . ARG A 1 82 ? -0.465 -10.396 5.065 1.00 87.31 82 ARG A C 1
ATOM 633 O O . ARG A 1 82 ? -0.972 -11.044 5.978 1.00 87.31 82 ARG A O 1
ATOM 640 N N . LEU A 1 83 ? 0.211 -9.266 5.272 1.00 88.75 83 LEU A N 1
ATOM 641 C CA . LEU A 1 83 ? 0.349 -8.647 6.590 1.00 88.75 83 LEU A CA 1
ATOM 642 C C . LEU A 1 83 ? -1.012 -8.209 7.144 1.00 88.75 83 LEU A C 1
ATOM 644 O O . LEU A 1 83 ? -1.316 -8.500 8.297 1.00 88.75 83 LEU A O 1
ATOM 648 N N . ALA A 1 84 ? -1.844 -7.571 6.319 1.00 86.44 84 ALA A N 1
ATOM 649 C CA . ALA A 1 84 ? -3.188 -7.157 6.703 1.00 86.44 84 ALA A CA 1
ATOM 650 C C . ALA A 1 84 ? -4.050 -8.357 7.126 1.00 86.44 84 ALA A C 1
ATOM 652 O O . ALA A 1 84 ? -4.652 -8.324 8.195 1.00 86.44 84 ALA A O 1
ATOM 653 N N . GLY A 1 85 ? -4.044 -9.447 6.349 1.00 82.19 85 GLY A N 1
ATOM 654 C CA . GLY A 1 85 ? -4.767 -10.674 6.699 1.00 82.19 85 GLY A CA 1
ATOM 655 C C . GLY A 1 85 ? -4.256 -11.333 7.985 1.00 82.19 85 GLY A C 1
ATOM 656 O O . GLY A 1 85 ? -5.053 -11.792 8.800 1.00 82.19 85 GLY A O 1
ATOM 657 N N . PHE A 1 86 ? -2.936 -11.337 8.206 1.00 86.50 86 PHE A N 1
ATOM 658 C CA . PHE A 1 86 ? -2.347 -11.826 9.454 1.00 86.50 86 PHE A CA 1
ATOM 65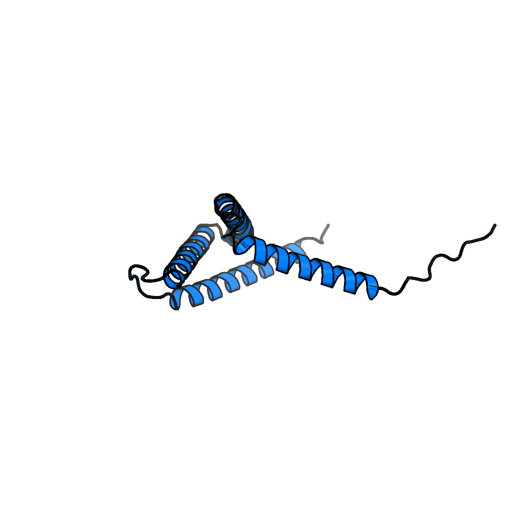9 C C . PHE A 1 86 ? -2.821 -11.010 10.665 1.00 86.50 86 PHE A C 1
ATOM 661 O O . PHE A 1 86 ? -3.248 -11.591 11.659 1.00 86.50 86 PHE A O 1
ATOM 668 N N . LEU A 1 87 ? -2.802 -9.676 10.572 1.00 86.12 87 LEU A N 1
ATOM 669 C CA . LEU A 1 87 ? -3.277 -8.791 11.641 1.00 86.12 87 LEU A CA 1
ATOM 670 C C . LEU A 1 87 ? -4.784 -8.949 11.891 1.00 86.12 87 LEU A C 1
ATOM 672 O O . LEU A 1 87 ? -5.200 -9.025 13.046 1.00 86.12 87 LEU A O 1
ATOM 676 N N . ALA A 1 88 ? -5.587 -9.068 10.829 1.00 83.81 88 ALA A N 1
ATOM 677 C CA . ALA A 1 88 ? -7.032 -9.278 10.920 1.00 83.81 88 ALA A CA 1
ATOM 678 C C . ALA A 1 88 ? -7.391 -10.571 11.674 1.00 83.81 88 ALA A C 1
ATOM 680 O O . ALA A 1 88 ? -8.323 -10.585 12.473 1.00 83.81 88 ALA A O 1
ATOM 681 N N . GLY A 1 89 ? -6.599 -11.638 11.511 1.00 82.94 89 GLY A N 1
ATOM 682 C CA . GLY A 1 89 ? -6.782 -12.902 12.237 1.00 82.94 89 GLY A CA 1
ATOM 683 C C . GLY A 1 89 ? -6.640 -12.801 13.763 1.00 82.94 89 GLY A C 1
ATOM 684 O O . GLY A 1 89 ? -7.011 -13.736 14.472 1.00 82.94 89 GLY A O 1
ATOM 685 N N . HIS A 1 90 ? -6.126 -11.682 14.277 1.00 85.12 90 HIS A N 1
ATOM 686 C CA . HIS A 1 90 ? -5.994 -11.408 15.708 1.00 85.12 90 HIS A CA 1
ATOM 687 C C . HIS A 1 90 ? -7.035 -10.412 16.240 1.00 85.12 90 HIS A C 1
ATOM 689 O O . HIS A 1 90 ? -7.006 -10.078 17.425 1.00 85.12 90 HIS A O 1
ATOM 695 N N . MET A 1 91 ? -7.957 -9.942 15.397 1.00 82.25 91 MET A N 1
ATOM 696 C CA . MET A 1 91 ? -9.022 -9.025 15.796 1.00 82.25 91 MET A CA 1
ATOM 697 C C . MET A 1 91 ? -10.212 -9.790 16.383 1.00 82.25 91 MET A C 1
ATOM 699 O O . MET A 1 91 ? -10.536 -10.904 15.967 1.00 82.25 91 MET A O 1
ATOM 703 N N . SER A 1 92 ? -10.901 -9.182 17.351 1.00 79.44 92 SER A N 1
ATOM 704 C CA . SER A 1 92 ? -12.211 -9.678 17.779 1.00 79.44 92 SER A CA 1
ATOM 705 C C . SER A 1 92 ? -13.189 -9.587 16.605 1.00 79.44 92 SER A C 1
ATOM 707 O O . SER A 1 92 ? -13.276 -8.548 15.955 1.00 79.44 92 SER A O 1
ATOM 709 N N . LEU A 1 93 ? -13.975 -10.639 16.349 1.00 68.94 93 LEU A N 1
ATOM 710 C CA . LEU A 1 93 ? -14.942 -10.666 15.237 1.00 68.94 93 LEU A CA 1
ATOM 711 C C . LEU A 1 93 ? -15.978 -9.528 15.302 1.00 68.94 93 LEU A C 1
ATOM 713 O O . LEU A 1 93 ? -16.540 -9.154 14.275 1.00 68.94 93 LEU A O 1
ATOM 717 N N . GLY A 1 94 ? -16.248 -8.991 16.497 1.00 71.56 94 GLY A N 1
ATOM 718 C CA . GLY A 1 94 ? -17.140 -7.842 16.685 1.00 71.56 94 GLY A CA 1
ATOM 719 C C . GLY A 1 94 ? -16.505 -6.492 16.337 1.00 71.56 94 GLY A C 1
ATOM 720 O O . GLY A 1 94 ? -17.223 -5.510 16.171 1.00 71.56 94 GLY A O 1
ATOM 721 N N . GLU A 1 95 ? -15.181 -6.450 16.212 1.00 73.50 95 GLU A N 1
ATOM 722 C CA . GLU A 1 95 ? -14.366 -5.241 16.081 1.00 73.50 95 GLU A CA 1
ATOM 723 C C . GLU A 1 95 ? -13.555 -5.224 14.783 1.00 73.50 95 GLU A C 1
ATOM 725 O O . GLU A 1 95 ? -12.700 -4.362 14.637 1.00 73.50 95 GLU A O 1
ATOM 730 N N . ASP A 1 96 ? -13.792 -6.157 13.854 1.00 74.44 96 ASP A N 1
ATOM 731 C CA . ASP A 1 96 ? -13.075 -6.248 12.578 1.00 74.44 96 ASP A CA 1
ATOM 732 C C . ASP A 1 96 ? -13.740 -5.357 11.501 1.00 74.44 96 ASP A C 1
ATOM 734 O O . ASP A 1 96 ? -14.723 -5.770 10.868 1.00 74.44 96 ASP A O 1
ATOM 738 N N . PRO A 1 97 ? -13.243 -4.123 11.264 1.00 71.94 97 PRO A N 1
ATOM 739 C CA . PRO A 1 97 ? -13.754 -3.261 10.208 1.00 71.94 97 PRO A CA 1
ATOM 740 C C . PRO A 1 97 ? -13.400 -3.791 8.814 1.00 71.94 97 PRO A C 1
ATOM 742 O O . PRO A 1 97 ? -14.137 -3.514 7.868 1.00 71.94 97 PRO A O 1
ATOM 745 N N . LEU A 1 98 ? -12.307 -4.555 8.666 1.00 78.81 98 LEU A N 1
ATOM 746 C CA . LEU A 1 98 ? -11.854 -5.061 7.370 1.00 78.81 98 LEU A CA 1
ATOM 747 C C . LEU A 1 98 ? -12.819 -6.109 6.845 1.00 78.81 98 LEU A C 1
ATOM 749 O O . LEU A 1 98 ? -13.174 -6.062 5.671 1.00 78.81 98 LEU A O 1
ATOM 753 N N . ARG A 1 99 ? -13.316 -6.991 7.714 1.00 78.81 99 ARG A N 1
ATOM 754 C CA . ARG A 1 99 ? -14.309 -7.996 7.331 1.00 78.81 99 ARG A CA 1
ATOM 755 C C . ARG A 1 99 ? -15.529 -7.376 6.656 1.00 78.81 99 ARG A C 1
ATOM 757 O O . ARG A 1 99 ? -15.881 -7.789 5.557 1.00 78.81 99 ARG A O 1
ATOM 764 N N . ARG A 1 100 ? -16.146 -6.363 7.273 1.00 74.56 100 ARG A N 1
ATOM 765 C CA . ARG A 1 100 ? -17.351 -5.718 6.717 1.00 74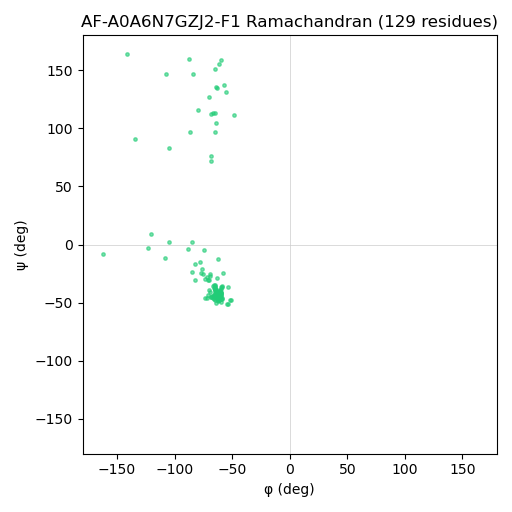.56 100 ARG A CA 1
ATOM 766 C C . ARG A 1 100 ? -17.075 -5.002 5.397 1.00 74.56 100 ARG A C 1
ATOM 768 O O . ARG A 1 100 ? -17.911 -5.034 4.500 1.00 74.56 100 ARG A O 1
ATOM 775 N N . VAL A 1 101 ? -15.913 -4.361 5.275 1.00 79.81 101 VAL A N 1
ATOM 776 C CA . VAL A 1 101 ? -15.504 -3.681 4.038 1.00 79.81 101 VAL A CA 1
ATOM 777 C C . VAL A 1 101 ? -15.253 -4.691 2.917 1.00 79.81 101 VAL A C 1
ATOM 779 O O . VAL A 1 101 ? -15.734 -4.489 1.806 1.00 79.81 101 VAL A O 1
ATOM 782 N N . ILE A 1 102 ? -14.557 -5.794 3.208 1.00 84.06 102 ILE A N 1
ATOM 783 C CA . ILE A 1 102 ? -14.301 -6.874 2.247 1.00 84.06 102 ILE A CA 1
ATOM 784 C C . ILE A 1 102 ? -15.619 -7.519 1.813 1.00 84.06 102 ILE A C 1
ATOM 786 O O . ILE A 1 102 ? -15.835 -7.706 0.621 1.00 84.06 102 ILE A O 1
ATOM 790 N N . GLU A 1 103 ? -16.521 -7.815 2.750 1.00 83.56 103 GLU A N 1
ATOM 791 C CA . GLU A 1 103 ? -17.845 -8.370 2.446 1.00 83.56 103 GLU A CA 1
ATOM 792 C C . GLU A 1 103 ? -18.647 -7.440 1.521 1.00 83.56 103 GLU A C 1
ATOM 794 O O . GLU A 1 103 ? -19.170 -7.897 0.506 1.00 83.56 103 GLU A O 1
ATOM 799 N N . ALA A 1 104 ? -18.689 -6.135 1.813 1.00 80.06 104 ALA A N 1
ATOM 800 C CA . ALA A 1 104 ? -19.376 -5.154 0.971 1.00 80.06 104 ALA A CA 1
ATOM 801 C C . ALA A 1 104 ? -18.750 -5.032 -0.430 1.00 80.06 104 ALA A C 1
ATOM 803 O O . ALA A 1 104 ? -19.468 -4.944 -1.425 1.00 80.06 104 ALA A O 1
ATOM 804 N N . LEU A 1 105 ? -17.417 -5.059 -0.521 1.00 81.50 105 LEU A N 1
ATOM 805 C CA . LEU A 1 105 ? -16.701 -5.013 -1.795 1.00 81.50 105 LEU A CA 1
ATOM 806 C C . LEU A 1 105 ? -16.989 -6.258 -2.647 1.00 81.50 105 LEU A C 1
ATOM 808 O O . LEU A 1 105 ? -17.312 -6.139 -3.827 1.00 81.50 105 LEU A O 1
ATOM 812 N N . MET A 1 106 ? -16.903 -7.449 -2.047 1.00 89.38 106 MET A N 1
ATOM 813 C CA . MET A 1 106 ? -17.180 -8.716 -2.730 1.00 89.38 106 MET A CA 1
ATOM 814 C C . MET A 1 106 ? -18.643 -8.823 -3.169 1.00 89.38 106 MET A C 1
ATOM 816 O O . MET A 1 106 ? -18.910 -9.333 -4.257 1.00 89.38 106 MET A O 1
ATOM 820 N N . LEU A 1 107 ? -19.581 -8.302 -2.370 1.00 84.94 107 LEU A N 1
ATOM 821 C CA . LEU A 1 107 ? -20.986 -8.195 -2.758 1.00 84.94 107 LEU A CA 1
ATOM 822 C C . LEU A 1 107 ? -21.139 -7.341 -4.026 1.00 84.94 107 LEU A C 1
ATOM 824 O O . LEU A 1 107 ? -21.732 -7.808 -4.994 1.00 84.94 107 LEU A O 1
ATOM 828 N N . GLY A 1 108 ? -20.524 -6.155 -4.069 1.00 79.12 108 GLY A N 1
ATOM 829 C CA . GLY A 1 108 ? -20.562 -5.288 -5.251 1.00 79.12 108 GLY A CA 1
ATOM 830 C C . GLY A 1 108 ? -19.977 -5.939 -6.512 1.00 79.12 108 GLY A C 1
ATOM 831 O O . GLY A 1 108 ? -20.566 -5.827 -7.586 1.00 79.12 108 GLY A O 1
ATOM 832 N N . TYR A 1 109 ? -18.864 -6.677 -6.394 1.00 80.56 109 TYR A N 1
ATOM 833 C CA . TYR A 1 109 ? -18.328 -7.463 -7.515 1.00 80.56 109 TYR A CA 1
ATOM 834 C C . TYR A 1 109 ? -19.324 -8.523 -7.999 1.00 80.56 109 TYR A C 1
ATOM 836 O O . TYR A 1 109 ? -19.561 -8.634 -9.201 1.00 80.56 109 TYR A O 1
ATOM 844 N N . SER A 1 110 ? -19.953 -9.258 -7.077 1.00 82.81 110 SER A N 1
ATOM 845 C CA . SER A 1 110 ? -20.940 -10.283 -7.436 1.00 82.81 110 SER A CA 1
ATOM 846 C C . SER A 1 110 ? -22.194 -9.707 -8.108 1.00 82.81 110 SER A C 1
ATOM 848 O O . SER A 1 110 ? -22.738 -10.323 -9.024 1.00 82.81 110 SER A O 1
ATOM 850 N N . GLU A 1 111 ? -22.628 -8.508 -7.707 1.00 82.44 111 GLU A N 1
ATOM 851 C CA . GLU A 1 111 ? -23.749 -7.792 -8.326 1.00 82.44 111 GLU A CA 1
ATOM 852 C C . GLU A 1 111 ? -23.402 -7.332 -9.746 1.00 82.44 111 GLU A C 1
ATOM 854 O O . GLU A 1 111 ? -24.179 -7.555 -10.675 1.00 82.44 111 GLU A O 1
ATOM 859 N N . ALA A 1 112 ? -22.211 -6.760 -9.942 1.00 72.06 112 ALA A N 1
ATOM 860 C CA . ALA A 1 112 ? -21.736 -6.353 -11.262 1.00 72.06 112 ALA A CA 1
ATOM 861 C C . ALA A 1 112 ? -21.627 -7.546 -12.231 1.00 72.06 112 ALA A C 1
ATOM 863 O O . ALA A 1 112 ? -22.040 -7.444 -13.387 1.00 72.06 112 ALA A O 1
ATOM 864 N N . GLU A 1 113 ? -21.133 -8.694 -11.760 1.00 82.00 113 GLU A N 1
ATOM 865 C CA . GLU A 1 113 ? -21.074 -9.930 -12.550 1.00 82.00 113 GLU A CA 1
ATOM 866 C C . GLU A 1 113 ? -22.463 -10.470 -12.917 1.00 82.00 113 GLU A C 1
ATOM 868 O O . GLU A 1 113 ? -22.666 -10.956 -14.034 1.00 82.00 113 GLU A O 1
ATOM 873 N N . ALA A 1 114 ? -23.430 -10.396 -11.996 1.00 79.62 114 ALA A N 1
ATOM 874 C CA . ALA A 1 114 ? -24.807 -10.801 -12.264 1.00 79.62 114 ALA A CA 1
ATOM 875 C C . ALA A 1 114 ? -25.451 -9.909 -13.337 1.00 79.62 114 ALA A C 1
ATOM 877 O O . ALA A 1 114 ? -26.057 -10.425 -14.276 1.00 79.62 114 ALA A O 1
ATOM 878 N N . MET A 1 115 ? -25.240 -8.592 -13.258 1.00 77.12 115 MET A N 1
ATOM 879 C CA . MET A 1 115 ? -25.721 -7.636 -14.258 1.00 77.12 115 MET A CA 1
ATOM 880 C C . MET A 1 115 ? -25.081 -7.851 -15.636 1.00 77.12 115 MET A C 1
ATOM 882 O O . MET A 1 115 ? -25.796 -7.799 -16.635 1.00 77.12 115 MET A O 1
ATOM 886 N N . ASP A 1 116 ? -23.771 -8.127 -15.716 1.00 77.25 116 ASP A N 1
ATOM 887 C CA . ASP A 1 116 ? -23.111 -8.476 -16.990 1.00 77.25 116 ASP A CA 1
ATOM 888 C C . ASP A 1 116 ? -23.738 -9.735 -17.600 1.00 77.25 116 ASP A C 1
ATOM 890 O O . ASP A 1 116 ? -24.044 -9.782 -18.791 1.00 77.25 116 ASP A O 1
ATOM 894 N N . ARG A 1 117 ? -24.005 -10.752 -16.772 1.00 75.56 117 ARG A N 1
ATOM 895 C CA . ARG A 1 117 ? -24.628 -12.003 -17.216 1.00 75.56 117 ARG A CA 1
ATOM 896 C C . ARG A 1 117 ? -26.063 -11.809 -17.710 1.00 75.56 117 ARG A C 1
ATOM 898 O O . ARG A 1 117 ? -26.441 -12.458 -18.679 1.00 75.56 117 ARG A O 1
ATOM 905 N N . GLU A 1 118 ? -26.841 -10.938 -17.072 1.00 77.06 118 GLU A N 1
ATOM 906 C CA . GLU A 1 118 ? -28.212 -10.600 -17.484 1.00 77.06 118 GLU A CA 1
ATOM 907 C C . GLU A 1 118 ? -28.262 -9.717 -18.741 1.00 77.06 118 GLU A C 1
ATOM 909 O O . GLU A 1 118 ? -29.215 -9.802 -19.516 1.00 77.06 118 GLU A O 1
ATOM 914 N N . GLN A 1 119 ? -27.242 -8.882 -18.966 1.00 65.00 119 GLN A N 1
ATOM 915 C CA . GLN A 1 119 ? -27.141 -8.014 -20.144 1.00 65.00 119 GLN A CA 1
ATOM 916 C C . GLN A 1 119 ? -26.598 -8.725 -21.382 1.00 65.00 119 GLN A C 1
ATOM 918 O O . GLN A 1 119 ? -26.786 -8.221 -22.492 1.00 65.00 119 GLN A O 1
ATOM 923 N N . ARG A 1 120 ? -25.960 -9.892 -21.232 1.00 58.94 120 ARG A N 1
ATOM 924 C CA . ARG A 1 120 ? -25.642 -10.751 -22.375 1.00 58.94 120 ARG A CA 1
ATOM 925 C C . ARG A 1 120 ? -26.956 -11.265 -22.968 1.00 58.94 120 ARG A C 1
ATOM 927 O O . ARG A 1 120 ? -27.647 -12.044 -22.309 1.00 58.94 120 ARG A O 1
ATOM 934 N N . PRO A 1 121 ? -27.322 -10.861 -24.199 1.00 56.50 121 PRO A N 1
ATOM 935 C CA . PRO A 1 121 ? -28.466 -11.452 -24.872 1.00 56.50 121 PRO A CA 1
ATOM 936 C C . PRO A 1 121 ? -28.219 -12.957 -24.951 1.00 56.50 121 PRO A C 1
ATOM 938 O O . PRO A 1 121 ? -27.098 -13.370 -25.251 1.00 56.50 121 PRO A O 1
ATOM 941 N N . TYR A 1 122 ? -29.245 -13.770 -24.688 1.00 58.03 122 TYR A N 1
ATOM 942 C CA . TYR A 1 122 ? -29.216 -15.179 -25.067 1.00 58.03 122 TYR A CA 1
ATOM 943 C C . TYR A 1 122 ? -28.774 -15.252 -26.531 1.00 58.03 122 TYR A C 1
ATOM 945 O O . TYR A 1 122 ? -29.502 -14.794 -27.413 1.00 58.03 122 TYR A O 1
ATOM 953 N N . ASP A 1 123 ? -27.576 -15.777 -26.785 1.00 52.25 123 ASP A N 1
ATOM 954 C CA . ASP A 1 123 ? -27.155 -16.092 -28.140 1.00 52.25 123 ASP A CA 1
ATOM 955 C C . ASP A 1 123 ? -28.103 -17.188 -28.637 1.00 52.25 123 ASP A C 1
ATOM 957 O O . ASP A 1 123 ? -28.081 -18.328 -28.163 1.00 52.25 123 ASP A O 1
ATOM 961 N N . HIS A 1 124 ? -29.039 -16.806 -29.508 1.00 53.97 124 HIS A N 1
ATOM 962 C CA . HIS A 1 124 ? -29.950 -17.714 -30.194 1.00 53.97 124 HIS A CA 1
ATOM 963 C C . HIS A 1 124 ? -29.134 -18.552 -31.190 1.00 53.97 124 HIS A C 1
ATOM 965 O O . HIS A 1 124 ? -29.152 -18.300 -32.392 1.00 53.97 124 HIS A O 1
ATOM 971 N N . GLY A 1 125 ? -28.406 -19.539 -30.667 1.00 51.81 125 GLY A N 1
ATOM 972 C CA . GLY A 1 125 ? -27.454 -20.349 -31.424 1.00 51.81 125 GLY A CA 1
ATOM 973 C C . GLY A 1 125 ? -27.694 -21.858 -31.408 1.00 51.81 125 GLY A C 1
ATOM 974 O O . GLY A 1 125 ? -26.983 -22.556 -32.116 1.00 51.81 125 GLY A O 1
ATOM 975 N N . ASP A 1 126 ? -28.690 -22.378 -30.683 1.00 49.16 126 ASP A N 1
ATOM 976 C CA . ASP A 1 126 ? -29.056 -23.802 -30.754 1.00 49.16 126 ASP A CA 1
ATOM 977 C C . ASP A 1 126 ? -30.343 -23.987 -31.563 1.00 49.16 126 ASP A C 1
ATOM 979 O O . ASP A 1 126 ? -31.454 -24.102 -31.038 1.00 49.16 126 ASP A O 1
ATOM 983 N N . VAL A 1 127 ? -30.189 -24.028 -32.887 1.00 53.31 127 VAL A N 1
ATOM 984 C CA . VAL A 1 127 ? -31.168 -24.697 -33.745 1.00 53.31 127 VAL A CA 1
ATOM 985 C C . VAL A 1 127 ? -30.859 -26.194 -33.664 1.00 53.31 127 VAL A C 1
ATOM 987 O O . VAL A 1 127 ? -29.791 -26.608 -34.118 1.00 53.31 127 VAL A O 1
ATOM 990 N N . PRO A 1 128 ? -31.752 -27.044 -33.124 1.00 50.75 128 PRO A N 1
ATOM 991 C CA . PRO A 1 128 ? -31.523 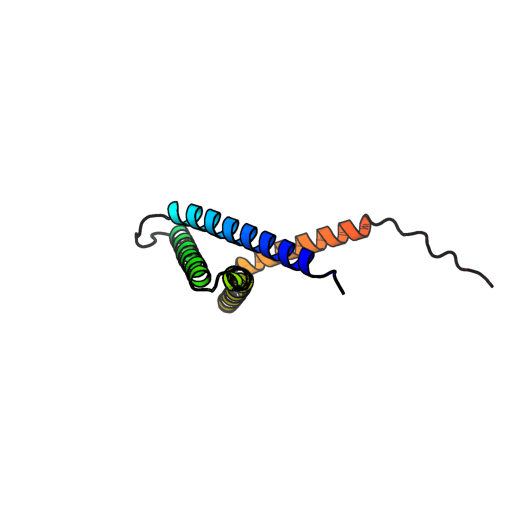-28.475 -33.154 1.00 50.75 128 PRO A CA 1
ATOM 992 C C . PRO A 1 128 ? -31.626 -28.933 -34.609 1.00 50.75 128 PRO A C 1
ATOM 994 O O . PRO A 1 128 ? -32.705 -28.909 -35.208 1.00 50.75 128 PRO A O 1
ATOM 997 N N . VAL A 1 129 ? -30.502 -29.361 -35.185 1.00 53.44 129 VAL A N 1
ATOM 998 C CA . VAL A 1 129 ? -30.492 -30.101 -36.448 1.00 53.44 129 VAL A CA 1
ATOM 999 C C . VAL A 1 129 ? -31.192 -31.432 -36.182 1.00 53.44 129 VAL A C 1
ATOM 1001 O O . VAL A 1 129 ? -30.612 -32.367 -35.633 1.00 53.44 129 VAL A O 1
ATOM 1004 N N . ARG A 1 130 ? -32.486 -31.494 -36.508 1.00 44.75 130 ARG A N 1
ATOM 1005 C CA . ARG A 1 130 ? -33.216 -32.758 -36.613 1.00 44.75 130 ARG A CA 1
ATOM 1006 C C . ARG A 1 130 ? -32.704 -33.505 -37.846 1.00 44.75 130 ARG A C 1
ATOM 1008 O O . ARG A 1 130 ? -32.653 -32.925 -38.928 1.00 44.75 130 ARG A O 1
ATOM 1015 N N . ALA A 1 131 ? -32.306 -34.752 -37.602 1.00 54.44 131 ALA A N 1
ATOM 1016 C CA . ALA A 1 131 ? -31.902 -35.756 -38.582 1.00 54.44 131 ALA A CA 1
ATOM 1017 C C . ALA A 1 131 ? -32.980 -36.042 -39.637 1.00 54.44 131 ALA A C 1
ATOM 1019 O O . ALA A 1 131 ? -34.182 -35.885 -39.309 1.00 54.44 131 ALA A O 1
#

pLDDT: mean 79.57, std 13.89, range [44.75, 94.81]

Sequence (131 aa):
MCGDLEEDEGDSKLEEMLYARFVAHARALLADAPPEQPPADTSRYMEKLFTDALSRAVKDCEQATAGGRYDRMIVQPVVFARLAGFLAGHMSLGEDPLRRVIEALMLGYSEAEAMDREQRPYDHGDVPVRA

Radius of gyration: 23.08 Å; Cα contacts (8 Å, |Δi|>4): 36; chains: 1; bounding box: 52×52×58 Å